Protein AF-M7X3C4-F1 (afdb_monomer)

Secondary structure (DSSP, 8-state):
-EEEEEEE-STT--EEEEEEEES---TT--TT-EEEE-TTT----S------------S--TT--EEEEEEEE-TTEEEEEE---------

Mean predicted aligned error: 6.01 Å

Radius of gyration: 14.79 Å; Cα contacts (8 Å, |Δi|>4): 169; chains: 1; bounding box: 32×30×34 Å

Sequence (91 aa):
MKGEEIKRFAPGSNVFISLRAFPVEDSNGNTAGRYITSQERIFVDSTFTWRPIELVLNKMPPEVEYLVVYLAMAPRTSGKVYFDDITLTVD

pLDDT: mean 82.57, std 8.06, range [62.75, 93.5]

Nearest PDB structures (foldseek):
  8d9y-assembly4_L  TM=3.243E-01  e=1.550E+00  Oxyuranus scut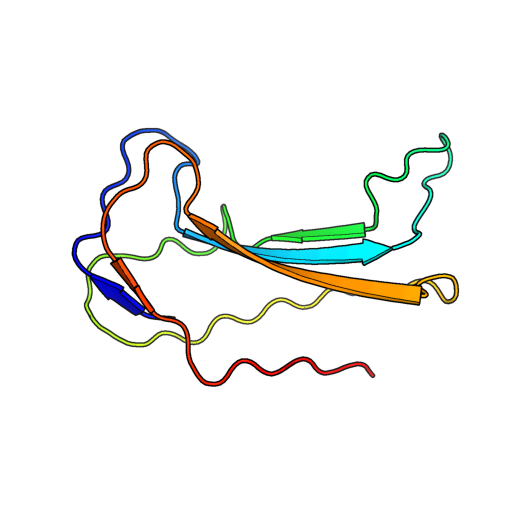ellatus scutellatus
  1ntn-assembly1_A  TM=2.690E-01  e=5.796E+00  Naja oxiana

Structure (mmCIF, N/CA/C/O backbone):
data_AF-M7X3C4-F1
#
_entry.id   AF-M7X3C4-F1
#
loop_
_atom_site.group_PDB
_atom_site.id
_atom_site.type_symbol
_atom_site.label_atom_id
_atom_site.label_alt_id
_atom_site.label_comp_id
_atom_site.label_asym_id
_atom_site.label_entity_id
_atom_site.label_seq_id
_atom_site.pdbx_PDB_ins_code
_atom_site.Cartn_x
_atom_site.Cartn_y
_atom_site.Cartn_z
_atom_site.occupancy
_atom_site.B_iso_or_equiv
_atom_site.auth_seq_id
_at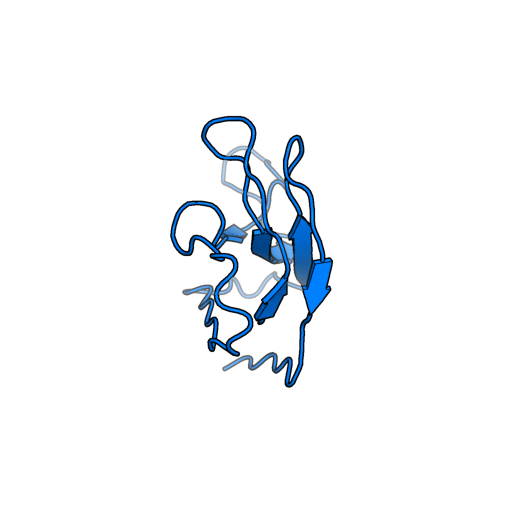om_site.auth_comp_id
_atom_site.auth_asym_id
_atom_site.auth_atom_id
_atom_site.pdbx_PDB_model_num
ATOM 1 N N . MET A 1 1 ? -6.852 -8.041 3.036 1.00 85.31 1 MET A N 1
ATOM 2 C CA . MET A 1 1 ? -6.578 -7.193 4.222 1.00 85.31 1 MET A CA 1
ATOM 3 C C . MET A 1 1 ? -7.789 -7.162 5.150 1.00 85.31 1 MET A C 1
ATOM 5 O O . MET A 1 1 ? -8.913 -7.159 4.660 1.00 85.31 1 MET A O 1
ATOM 9 N N . LYS A 1 2 ? -7.574 -7.133 6.469 1.00 87.25 2 LYS A N 1
ATOM 10 C CA . LYS A 1 2 ? -8.618 -6.998 7.498 1.00 87.25 2 LYS A CA 1
ATOM 11 C C . LYS A 1 2 ? -8.210 -5.949 8.537 1.00 87.25 2 LYS A C 1
ATOM 13 O O . LYS A 1 2 ? -7.057 -5.936 8.962 1.00 87.25 2 LYS A O 1
ATOM 18 N N . GLY A 1 3 ? -9.155 -5.107 8.957 1.00 88.56 3 GLY A N 1
ATOM 19 C CA . GLY A 1 3 ? -8.983 -4.148 10.053 1.00 88.56 3 GLY A CA 1
ATOM 20 C C . GLY A 1 3 ? -9.770 -4.542 11.306 1.00 88.56 3 GLY A C 1
ATOM 21 O O . GLY A 1 3 ? -10.893 -5.036 11.211 1.00 88.56 3 GLY A O 1
ATOM 22 N N . GLU A 1 4 ? -9.188 -4.297 12.477 1.00 90.25 4 GLU A N 1
ATOM 23 C CA . GLU A 1 4 ? -9.817 -4.444 13.793 1.00 90.25 4 GLU A CA 1
ATOM 24 C C . GLU A 1 4 ? -9.643 -3.130 14.561 1.00 90.25 4 GLU A C 1
ATOM 26 O O . GLU A 1 4 ? -8.519 -2.660 14.754 1.00 90.25 4 GLU A O 1
ATOM 31 N N . GLU A 1 5 ? -10.766 -2.524 14.959 1.00 89.50 5 GLU A N 1
ATOM 32 C CA . GLU A 1 5 ? -10.802 -1.262 15.715 1.00 89.50 5 GLU A CA 1
ATOM 33 C C . GLU A 1 5 ? -9.996 -0.117 15.072 1.00 89.50 5 GLU A C 1
ATOM 35 O O . GLU A 1 5 ? -9.351 0.681 15.758 1.00 89.50 5 GLU A O 1
ATOM 40 N N . ILE A 1 6 ? -10.048 -0.011 13.739 1.00 88.75 6 ILE A N 1
ATOM 41 C CA . ILE A 1 6 ? -9.349 1.042 13.007 1.00 88.75 6 ILE A CA 1
ATOM 42 C C . ILE A 1 6 ? -9.976 2.404 13.319 1.00 88.75 6 ILE A C 1
ATOM 44 O O . ILE A 1 6 ? -11.149 2.661 13.037 1.00 88.75 6 ILE A O 1
ATOM 48 N N . LYS A 1 7 ? -9.167 3.310 13.873 1.00 89.56 7 LYS A N 1
ATOM 49 C CA . LYS A 1 7 ? -9.532 4.711 14.128 1.00 89.56 7 LYS A CA 1
ATOM 50 C C . LYS A 1 7 ? -8.616 5.634 13.339 1.00 89.56 7 LYS A C 1
ATOM 52 O O . LYS A 1 7 ? -7.407 5.421 13.287 1.00 89.56 7 LYS A O 1
ATOM 57 N N . ARG A 1 8 ? -9.205 6.669 12.741 1.00 89.62 8 ARG A N 1
ATOM 58 C CA . ARG A 1 8 ? -8.526 7.680 11.920 1.00 89.62 8 ARG A CA 1
ATOM 59 C C . ARG A 1 8 ? -8.708 9.034 12.592 1.00 89.62 8 ARG A C 1
ATOM 61 O O . ARG A 1 8 ? -9.843 9.458 12.785 1.00 89.62 8 ARG A O 1
ATOM 68 N N . PHE A 1 9 ? -7.614 9.696 12.959 1.00 89.31 9 PHE A N 1
ATOM 69 C CA . PHE A 1 9 ? -7.665 10.948 13.728 1.00 89.31 9 PHE A CA 1
ATOM 70 C C . PHE A 1 9 ? -7.395 12.203 12.882 1.00 89.31 9 PHE A C 1
ATOM 72 O O . PHE A 1 9 ? -7.396 13.307 13.416 1.00 89.31 9 PHE A O 1
ATOM 79 N N . ALA A 1 10 ? -7.155 12.059 11.575 1.00 87.69 10 ALA A N 1
ATOM 80 C CA . ALA A 1 10 ? -7.001 13.176 10.644 1.00 87.69 10 ALA A CA 1
ATOM 81 C C . ALA A 1 10 ? -7.382 12.768 9.205 1.00 87.69 10 ALA A C 1
ATOM 83 O O . ALA A 1 10 ? -7.357 11.576 8.879 1.00 87.69 10 ALA A O 1
ATOM 84 N N . PRO A 1 11 ? -7.697 13.730 8.317 1.00 82.62 11 PRO A N 1
ATOM 85 C CA . PRO A 1 11 ? -7.792 13.469 6.882 1.00 82.62 11 PRO A CA 1
ATOM 86 C C . PRO A 1 11 ? -6.502 12.830 6.347 1.00 82.62 11 PRO A C 1
ATOM 88 O O . PRO A 1 11 ? -5.403 13.198 6.764 1.00 82.62 11 PRO A O 1
ATOM 91 N N . GLY A 1 12 ? -6.631 11.845 5.457 1.00 76.50 12 GLY A N 1
ATOM 92 C CA . GLY A 1 12 ? -5.493 11.107 4.888 1.00 76.50 12 GLY A CA 1
ATOM 93 C C . GLY A 1 12 ? -4.841 10.071 5.820 1.00 76.50 12 GLY A C 1
ATOM 94 O O . GLY A 1 12 ? -3.995 9.298 5.364 1.00 76.50 12 GLY A O 1
ATOM 95 N N . SER A 1 13 ? -5.241 9.999 7.097 1.00 86.19 13 SER A N 1
ATOM 96 C CA . SER A 1 13 ? -4.836 8.927 8.013 1.00 86.19 13 SER A CA 1
ATOM 97 C C . SER A 1 13 ? -5.602 7.649 7.686 1.00 86.19 13 SER A C 1
ATOM 99 O O . SER A 1 13 ? -6.824 7.590 7.841 1.00 86.19 13 SER A O 1
ATOM 101 N N . ASN A 1 14 ? -4.892 6.641 7.184 1.00 87.06 14 ASN A N 1
ATOM 102 C CA . ASN A 1 14 ? -5.471 5.382 6.745 1.00 87.06 14 ASN A CA 1
ATOM 103 C C . ASN A 1 14 ? -4.450 4.235 6.800 1.00 87.06 14 ASN A C 1
ATOM 105 O O . ASN A 1 14 ? -3.242 4.452 6.902 1.00 87.06 14 ASN A O 1
ATOM 109 N N . VAL A 1 15 ? -4.943 3.008 6.686 1.00 87.56 15 VAL A N 1
ATOM 110 C CA . VAL A 1 15 ? -4.139 1.826 6.370 1.00 87.56 15 VAL A CA 1
ATOM 111 C C . VAL A 1 15 ? -4.074 1.684 4.852 1.00 87.56 15 VAL A C 1
ATOM 113 O O . VAL A 1 15 ? -5.090 1.841 4.176 1.00 87.56 15 VAL A O 1
ATOM 116 N N . PHE A 1 16 ? -2.895 1.403 4.300 1.00 86.69 16 PHE A N 1
ATOM 117 C CA . PHE A 1 16 ? -2.716 1.346 2.856 1.00 86.69 16 PHE A CA 1
ATOM 118 C C . PHE A 1 16 ? -1.631 0.375 2.410 1.00 86.69 16 PHE A C 1
ATOM 120 O O . PHE A 1 16 ? -0.732 0.010 3.167 1.00 86.69 16 PHE A O 1
ATOM 127 N N . ILE A 1 17 ? -1.736 -0.020 1.146 1.00 89.50 17 ILE A N 1
ATOM 128 C CA . ILE A 1 17 ? -0.673 -0.695 0.414 1.00 89.50 17 ILE A CA 1
ATOM 129 C C . ILE A 1 17 ? -0.085 0.327 -0.559 1.00 89.50 17 ILE A C 1
ATOM 131 O O . ILE A 1 17 ? -0.816 1.143 -1.126 1.00 89.50 17 ILE A O 1
ATOM 135 N N . SER A 1 18 ? 1.231 0.314 -0.730 1.00 89.19 18 SER A N 1
ATOM 136 C CA . SER A 1 18 ? 1.921 1.103 -1.748 1.00 89.19 18 SER A CA 1
ATOM 137 C C . SER A 1 18 ? 2.950 0.238 -2.458 1.00 89.19 18 SER A C 1
ATOM 139 O O . SER A 1 18 ? 3.598 -0.593 -1.831 1.00 89.19 18 SER A O 1
ATOM 141 N N . LEU A 1 19 ? 3.100 0.434 -3.760 1.00 89.00 19 LEU A N 1
ATOM 142 C CA . LEU A 1 19 ? 4.111 -0.209 -4.587 1.00 89.00 19 LEU A CA 1
ATOM 143 C C . LEU A 1 19 ? 5.001 0.884 -5.170 1.00 89.00 19 LEU A C 1
ATOM 145 O O . LEU A 1 19 ? 4.489 1.855 -5.731 1.00 89.00 19 LEU A O 1
ATOM 149 N N . ARG A 1 20 ? 6.318 0.728 -5.040 1.00 86.94 20 ARG A N 1
ATOM 150 C CA . ARG A 1 20 ? 7.314 1.660 -5.576 1.00 86.94 20 ARG A CA 1
ATOM 151 C C . ARG A 1 20 ? 8.343 0.911 -6.409 1.00 86.94 20 ARG A C 1
ATOM 153 O O . ARG A 1 20 ? 8.895 -0.081 -5.943 1.00 86.9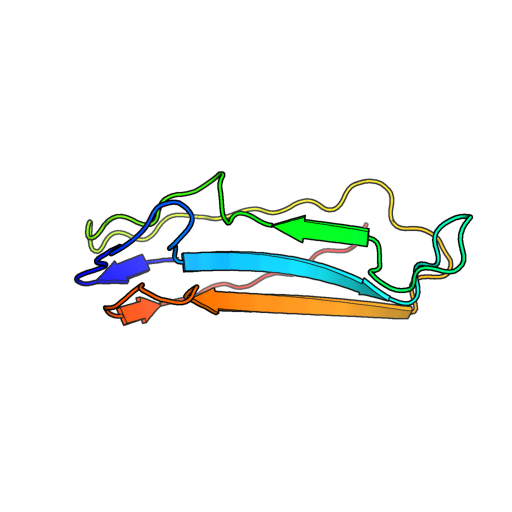4 20 ARG A O 1
ATOM 160 N N . ALA A 1 21 ? 8.589 1.398 -7.618 1.00 85.81 21 ALA A N 1
ATOM 161 C CA . ALA A 1 21 ? 9.574 0.856 -8.543 1.00 85.81 21 ALA A CA 1
ATOM 162 C C . ALA A 1 21 ? 10.856 1.689 -8.540 1.00 85.81 21 ALA A C 1
ATOM 164 O O . ALA A 1 21 ? 10.790 2.924 -8.550 1.00 85.81 21 ALA A O 1
ATOM 165 N N . PHE A 1 22 ? 11.999 1.004 -8.547 1.00 83.31 22 PHE A N 1
ATOM 166 C CA . PHE A 1 22 ? 13.319 1.618 -8.542 1.00 83.31 22 PHE A CA 1
ATOM 167 C C . PHE A 1 22 ? 14.319 0.891 -9.451 1.00 83.31 22 PHE A C 1
ATOM 169 O O . PHE A 1 22 ? 14.242 -0.331 -9.567 1.00 83.31 22 PHE A O 1
ATOM 176 N N . PRO A 1 23 ? 15.314 1.617 -9.983 1.00 82.94 23 PRO A N 1
ATOM 177 C CA . PRO A 1 23 ? 15.317 3.072 -10.116 1.00 82.94 23 PRO A CA 1
ATOM 178 C C . PRO A 1 23 ? 14.259 3.506 -11.144 1.00 82.94 23 PRO A C 1
ATOM 180 O O . PRO A 1 23 ? 14.037 2.840 -12.147 1.00 82.94 23 PRO A O 1
ATOM 183 N N . VAL A 1 24 ? 13.574 4.620 -10.888 1.00 72.12 24 VAL A N 1
ATOM 184 C CA . VAL A 1 24 ? 12.859 5.348 -11.944 1.00 72.12 24 VAL A CA 1
ATOM 185 C C . VAL A 1 24 ? 13.149 6.817 -11.715 1.00 72.12 24 VAL A C 1
ATOM 187 O O . VAL A 1 24 ? 12.685 7.403 -10.735 1.00 72.12 24 VAL A O 1
ATOM 190 N N . GLU A 1 25 ? 13.980 7.366 -12.585 1.00 71.88 25 GLU A N 1
ATOM 191 C CA . GLU A 1 25 ? 14.344 8.773 -12.588 1.00 71.88 25 GLU A CA 1
ATOM 192 C C . GLU A 1 25 ? 13.372 9.507 -13.514 1.00 71.88 25 GLU A C 1
ATOM 194 O O . GLU A 1 25 ? 13.142 9.086 -14.650 1.00 71.88 25 GLU A O 1
ATOM 199 N N . ASP A 1 26 ? 12.723 10.561 -13.020 1.00 70.81 26 ASP A N 1
ATOM 200 C CA . ASP A 1 26 ? 11.954 11.435 -13.906 1.00 70.81 26 ASP A CA 1
ATOM 201 C C . ASP A 1 26 ? 12.884 12.356 -14.716 1.00 70.81 26 ASP A C 1
ATOM 203 O O . ASP A 1 26 ? 14.095 12.412 -14.505 1.00 70.81 26 ASP A O 1
ATOM 207 N N . SER A 1 27 ? 12.322 13.124 -15.652 1.00 70.44 27 SER A N 1
ATOM 208 C CA . SER A 1 27 ? 13.094 14.046 -16.498 1.00 70.44 27 SER A CA 1
ATOM 209 C C . SER A 1 27 ? 13.850 15.141 -15.730 1.00 70.44 27 SER A C 1
ATOM 211 O O . SER A 1 27 ? 14.652 15.848 -16.332 1.00 70.44 27 SER A O 1
ATOM 213 N N . ASN A 1 28 ? 13.574 15.318 -14.434 1.00 76.50 28 ASN A N 1
ATOM 214 C CA . ASN A 1 28 ? 14.205 16.306 -13.562 1.00 76.50 28 ASN A CA 1
ATOM 215 C C . ASN A 1 28 ? 15.240 15.678 -12.614 1.00 76.50 28 ASN A C 1
ATOM 217 O O . ASN A 1 28 ? 15.722 16.359 -11.708 1.00 76.50 28 ASN A O 1
ATOM 221 N N . GLY A 1 29 ? 15.562 14.395 -12.782 1.00 71.81 29 GLY A N 1
ATO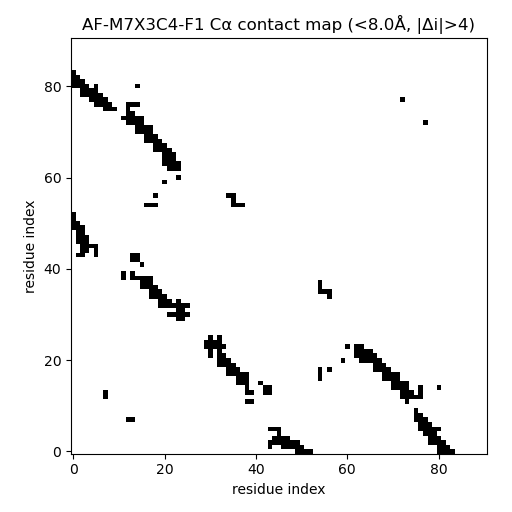M 222 C CA . GLY A 1 29 ? 16.509 13.690 -11.926 1.00 71.81 29 GLY A CA 1
ATOM 223 C C . GLY A 1 29 ? 15.915 13.169 -10.616 1.00 71.81 29 GLY A C 1
ATOM 224 O O . GLY A 1 29 ? 16.642 12.792 -9.695 1.00 71.81 29 GLY A O 1
ATOM 225 N N . ASN A 1 30 ? 14.586 13.183 -10.473 1.00 73.31 30 ASN A N 1
ATOM 226 C CA . ASN A 1 30 ? 13.943 12.760 -9.239 1.00 73.31 30 ASN A CA 1
ATOM 227 C C . ASN A 1 30 ? 13.842 11.233 -9.170 1.00 73.31 30 ASN A C 1
ATOM 229 O O . ASN A 1 30 ? 13.164 10.604 -9.979 1.00 73.31 30 ASN A O 1
ATOM 233 N N . THR A 1 31 ? 14.434 10.650 -8.130 1.00 66.00 31 THR A N 1
ATOM 234 C CA . THR A 1 31 ? 14.389 9.211 -7.825 1.00 66.00 31 THR A CA 1
ATOM 235 C C . THR A 1 31 ? 13.231 8.835 -6.895 1.00 66.00 31 THR A C 1
ATOM 237 O O . THR A 1 31 ? 13.175 7.727 -6.344 1.00 66.00 31 THR A O 1
ATOM 240 N N . ALA A 1 32 ? 12.247 9.732 -6.723 1.00 62.75 32 ALA A N 1
ATOM 241 C CA . ALA A 1 32 ? 10.957 9.422 -6.106 1.00 62.75 32 ALA A CA 1
ATOM 242 C C . ALA A 1 32 ? 10.315 8.157 -6.710 1.00 62.75 32 ALA A C 1
ATOM 244 O O . ALA A 1 32 ? 9.511 7.506 -6.045 1.00 62.75 32 ALA A O 1
ATOM 245 N N . GLY A 1 33 ? 10.750 7.735 -7.899 1.00 64.56 33 GLY A N 1
ATOM 246 C CA . GLY A 1 33 ? 10.342 6.486 -8.508 1.00 64.56 33 GLY A CA 1
ATOM 247 C C . GLY A 1 33 ? 8.938 6.599 -9.089 1.00 64.56 33 GLY A C 1
ATOM 248 O O . GLY A 1 33 ? 8.204 7.560 -8.845 1.00 64.56 33 GLY A O 1
ATOM 249 N N . ARG A 1 34 ? 8.510 5.573 -9.822 1.00 72.12 34 ARG A N 1
ATOM 250 C CA . ARG A 1 34 ? 7.081 5.376 -10.072 1.00 72.12 34 ARG A CA 1
ATOM 251 C C . ARG A 1 34 ? 6.474 4.687 -8.864 1.00 72.12 34 ARG A C 1
ATOM 253 O O . ARG A 1 34 ? 6.974 3.652 -8.428 1.00 72.12 34 ARG A O 1
ATOM 260 N N . TYR A 1 35 ? 5.395 5.254 -8.335 1.00 80.88 35 TYR A N 1
ATOM 261 C CA . TYR A 1 35 ? 4.670 4.666 -7.218 1.00 80.88 35 TYR A CA 1
ATOM 262 C C . TYR A 1 35 ? 3.161 4.672 -7.453 1.00 80.88 35 TYR A C 1
ATOM 264 O O . TYR A 1 35 ? 2.619 5.529 -8.153 1.00 80.88 35 TYR A O 1
ATOM 272 N N . ILE A 1 36 ? 2.479 3.711 -6.840 1.00 81.75 36 ILE A N 1
ATOM 273 C CA . ILE A 1 36 ? 1.021 3.650 -6.751 1.00 81.75 36 ILE A CA 1
ATOM 274 C C . ILE A 1 36 ? 0.630 3.276 -5.324 1.00 81.75 36 ILE A C 1
ATOM 276 O O . ILE A 1 36 ? 1.281 2.447 -4.697 1.00 81.75 36 ILE A O 1
ATOM 280 N N . THR A 1 37 ? -0.429 3.889 -4.794 1.00 81.19 37 THR A N 1
ATOM 281 C CA . THR A 1 37 ? -0.878 3.674 -3.412 1.00 81.19 37 THR A CA 1
ATOM 282 C C . THR A 1 37 ? -2.396 3.565 -3.314 1.00 81.19 37 THR A C 1
ATOM 284 O O . THR A 1 37 ? -3.131 4.204 -4.073 1.00 81.19 37 THR A O 1
ATOM 287 N N . SER A 1 38 ? -2.878 2.771 -2.353 1.00 80.19 38 SER A N 1
ATOM 288 C CA . SER A 1 38 ? -4.299 2.670 -2.004 1.00 80.19 38 SER A CA 1
ATOM 289 C C . SER A 1 38 ? -4.754 3.720 -0.981 1.00 80.19 38 SER A C 1
ATOM 291 O O . SER A 1 38 ? -5.931 3.722 -0.618 1.00 80.19 38 SER A O 1
ATOM 293 N N . GLN A 1 39 ? -3.854 4.586 -0.494 1.00 77.44 39 GLN A N 1
ATOM 294 C CA . GLN A 1 39 ? -4.059 5.413 0.707 1.00 77.44 39 GLN A CA 1
ATOM 295 C C . GLN A 1 39 ? -5.339 6.251 0.710 1.00 77.44 39 GLN A C 1
ATOM 297 O O . GLN A 1 39 ? -6.017 6.315 1.734 1.00 77.44 39 GLN A O 1
ATOM 302 N N . GLU A 1 40 ? -5.704 6.835 -0.426 1.00 75.19 40 GLU A N 1
ATOM 303 C CA . GLU A 1 40 ? -6.921 7.648 -0.566 1.00 75.19 40 GLU A CA 1
ATOM 304 C C . GLU A 1 40 ? -8.055 6.912 -1.293 1.00 75.19 40 GLU A C 1
ATOM 306 O O . GLU A 1 40 ? -9.124 7.471 -1.514 1.00 75.19 40 GLU A O 1
ATOM 311 N N . ARG A 1 41 ? -7.826 5.653 -1.681 1.00 70.19 41 ARG A N 1
ATOM 312 C CA . ARG A 1 41 ? -8.749 4.864 -2.510 1.00 70.19 41 ARG A CA 1
ATOM 313 C C . ARG A 1 41 ? -9.534 3.841 -1.706 1.00 70.19 41 ARG A C 1
ATOM 315 O O . ARG A 1 41 ? -10.678 3.552 -2.037 1.00 70.19 41 ARG A O 1
ATOM 322 N N . ILE A 1 42 ? -8.921 3.273 -0.669 1.00 71.50 42 ILE A N 1
ATOM 323 C CA . ILE A 1 42 ? -9.511 2.182 0.108 1.00 71.50 42 ILE A CA 1
ATOM 324 C C . ILE A 1 42 ? -9.438 2.545 1.577 1.00 71.50 42 ILE A C 1
ATOM 326 O O . ILE A 1 42 ? -8.371 2.483 2.177 1.00 71.50 42 ILE A O 1
ATOM 330 N N . PHE A 1 43 ? -10.575 2.893 2.169 1.00 71.12 43 PHE A N 1
ATOM 331 C CA . PHE A 1 43 ? -10.668 3.085 3.609 1.00 71.12 43 PHE A CA 1
ATOM 332 C C . PHE A 1 43 ? -10.950 1.749 4.278 1.00 71.12 43 PHE A C 1
ATOM 334 O O . PHE A 1 43 ? -12.007 1.150 4.078 1.00 71.12 43 PHE A O 1
ATOM 341 N N . VAL A 1 44 ? -9.985 1.283 5.064 1.00 69.12 44 VAL A N 1
ATOM 342 C CA . VAL A 1 44 ? -10.147 0.073 5.866 1.00 69.12 44 VAL A CA 1
ATOM 343 C C . VAL A 1 44 ? -11.017 0.440 7.055 1.00 69.12 44 VAL A C 1
ATOM 345 O O . VAL A 1 44 ? -10.610 1.197 7.937 1.00 69.12 44 VAL A O 1
ATOM 348 N N . ASP A 1 45 ? -12.250 -0.044 7.036 1.00 66.00 45 ASP A N 1
ATOM 349 C CA . ASP A 1 45 ? -13.182 0.096 8.142 1.00 66.00 45 ASP A CA 1
ATOM 350 C C . ASP A 1 45 ? -12.973 -1.028 9.172 1.00 66.00 45 ASP A C 1
ATOM 352 O O . ASP A 1 45 ? -12.315 -2.040 8.924 1.00 66.00 45 ASP A O 1
ATOM 356 N N . SER A 1 46 ? -13.531 -0.848 10.368 1.00 63.50 46 SER A N 1
ATOM 357 C CA . SER A 1 46 ? -13.439 -1.806 11.479 1.00 63.50 46 SER A CA 1
ATOM 358 C C . SER A 1 46 ? -14.325 -3.043 11.290 1.00 63.50 46 SER A C 1
ATOM 360 O O . SER A 1 46 ? -14.754 -3.637 12.275 1.00 63.50 46 SER A O 1
ATOM 362 N N . THR A 1 47 ? -14.656 -3.430 10.054 1.00 63.16 47 THR A N 1
ATOM 363 C CA . THR A 1 47 ? -15.675 -4.462 9.791 1.00 63.16 47 THR A CA 1
ATOM 364 C C . THR A 1 47 ? -15.220 -5.886 10.112 1.00 63.16 47 THR A C 1
ATOM 366 O O . THR A 1 47 ? -15.980 -6.821 9.874 1.00 63.16 47 THR A O 1
ATOM 369 N N . PHE A 1 48 ? -14.001 -6.078 10.636 1.00 74.06 48 PHE A N 1
ATOM 370 C CA . PHE A 1 48 ? -13.394 -7.383 10.943 1.00 74.06 48 PHE A CA 1
ATOM 371 C C . PHE A 1 48 ? -13.571 -8.422 9.817 1.00 74.06 48 PHE A C 1
ATOM 373 O O . PHE A 1 48 ? -13.546 -9.629 10.040 1.00 74.06 48 PHE A O 1
ATOM 380 N N . THR A 1 49 ? -13.732 -7.945 8.582 1.00 82.25 49 THR A N 1
ATOM 381 C CA . THR A 1 49 ? -14.021 -8.743 7.394 1.00 82.25 49 THR A CA 1
ATOM 382 C C . THR A 1 49 ? -12.845 -8.619 6.440 1.00 82.25 49 THR A C 1
ATOM 384 O O . THR A 1 49 ? -12.321 -7.524 6.224 1.00 82.25 49 THR A O 1
ATOM 387 N N . TRP A 1 50 ? -12.410 -9.744 5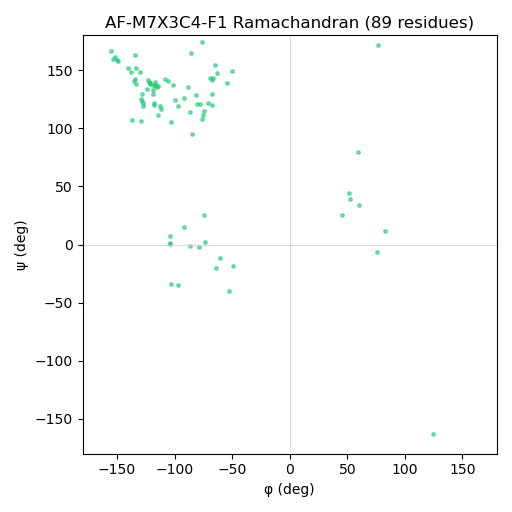.874 1.00 86.00 50 TRP A N 1
ATOM 388 C CA . TRP A 1 50 ? -11.359 -9.750 4.864 1.00 86.00 50 TRP A CA 1
ATOM 389 C C . TRP A 1 50 ? -11.851 -9.092 3.577 1.00 86.00 50 TRP A C 1
ATOM 391 O O . TRP A 1 50 ? -12.903 -9.445 3.050 1.00 86.00 50 TRP A O 1
ATOM 401 N N . ARG A 1 51 ? -11.071 -8.142 3.061 1.00 84.38 51 ARG A N 1
ATOM 402 C CA . ARG A 1 51 ? -11.301 -7.520 1.756 1.00 84.38 51 ARG A CA 1
ATOM 403 C C . ARG A 1 51 ? -10.071 -7.674 0.867 1.00 84.38 51 ARG A C 1
ATOM 405 O O . ARG A 1 51 ? -8.959 -7.421 1.354 1.00 84.38 51 ARG A O 1
ATOM 412 N N . PRO A 1 52 ? -10.236 -8.075 -0.403 1.00 86.75 52 PRO A N 1
ATOM 413 C CA . PRO A 1 52 ? -9.136 -8.062 -1.352 1.00 86.75 52 PRO A CA 1
ATOM 414 C C . PRO A 1 52 ? -8.727 -6.614 -1.635 1.00 86.75 52 PRO A C 1
ATOM 416 O O . PRO A 1 52 ? -9.565 -5.711 -1.667 1.00 86.75 52 PRO A O 1
ATOM 419 N N . ILE A 1 53 ? -7.426 -6.395 -1.801 1.00 85.31 53 ILE A N 1
ATOM 420 C CA . ILE A 1 53 ? -6.876 -5.120 -2.257 1.00 85.31 53 ILE A CA 1
ATOM 421 C C . ILE A 1 53 ? -5.938 -5.433 -3.403 1.00 85.31 53 ILE A C 1
ATOM 423 O O . ILE A 1 53 ? -5.004 -6.213 -3.240 1.00 85.31 53 ILE A O 1
ATOM 427 N N . GLU A 1 54 ? -6.188 -4.787 -4.531 1.00 87.00 54 GLU A N 1
ATOM 428 C CA . GLU A 1 54 ? -5.395 -4.926 -5.739 1.00 87.00 54 GLU A CA 1
ATOM 429 C C . GLU A 1 54 ? -4.795 -3.567 -6.100 1.00 87.00 54 GLU A C 1
ATOM 431 O O . GLU A 1 54 ? -5.477 -2.536 -6.081 1.00 87.00 54 GLU A O 1
ATOM 436 N N . LEU A 1 55 ? -3.498 -3.561 -6.397 1.00 87.12 55 LEU A N 1
ATOM 437 C CA . LEU A 1 55 ? -2.784 -2.400 -6.907 1.00 87.12 55 LEU A CA 1
ATOM 438 C C . LEU A 1 55 ? -2.025 -2.804 -8.158 1.00 87.12 55 LEU A C 1
ATOM 440 O O . LEU A 1 55 ? -1.180 -3.691 -8.113 1.00 87.12 55 LEU A O 1
ATOM 444 N N . VAL A 1 56 ? -2.300 -2.098 -9.250 1.00 87.50 56 VAL A N 1
ATOM 445 C CA . VAL A 1 56 ? -1.666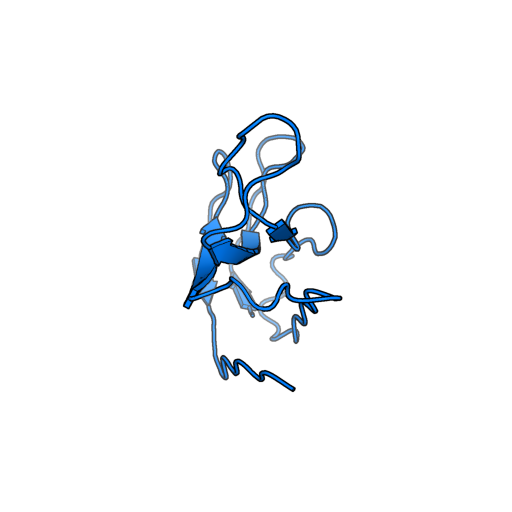 -2.340 -10.545 1.00 87.50 56 VAL A CA 1
ATOM 446 C C . VAL A 1 56 ? -0.822 -1.129 -10.915 1.00 87.50 56 VAL A C 1
ATOM 448 O O . VAL A 1 56 ? -1.351 -0.047 -11.186 1.00 87.50 56 VAL A O 1
ATOM 451 N N . LEU A 1 57 ? 0.501 -1.298 -10.928 1.00 83.62 57 LEU A N 1
ATOM 452 C CA . LEU A 1 57 ? 1.413 -0.289 -11.457 1.00 83.62 57 LEU A CA 1
ATOM 453 C C . LEU A 1 57 ? 1.542 -0.470 -12.971 1.00 83.62 57 LEU A C 1
ATOM 455 O O . LEU A 1 57 ? 2.339 -1.264 -13.457 1.00 83.62 57 LEU A O 1
ATOM 459 N N . ASN A 1 58 ? 0.745 0.284 -13.723 1.00 80.88 58 ASN A N 1
ATOM 460 C CA . ASN A 1 58 ? 0.774 0.231 -15.182 1.00 80.88 58 ASN A CA 1
ATOM 461 C C . ASN A 1 58 ? 2.070 0.830 -15.749 1.00 80.88 58 ASN A C 1
ATOM 463 O O . ASN A 1 58 ? 2.521 1.884 -15.295 1.00 80.88 58 ASN A O 1
ATOM 467 N N . LYS A 1 59 ? 2.582 0.220 -16.829 1.00 75.62 59 LYS A N 1
ATOM 468 C CA . LYS A 1 59 ? 3.774 0.656 -17.580 1.00 75.62 59 LYS A CA 1
ATOM 469 C C . LYS A 1 59 ? 5.025 0.695 -16.693 1.00 75.62 59 LYS A C 1
ATOM 471 O O . LYS A 1 59 ? 5.441 1.771 -16.255 1.00 75.62 59 LYS A O 1
ATOM 476 N N . MET A 1 60 ? 5.624 -0.468 -16.450 1.00 77.25 60 MET A N 1
ATOM 477 C CA . MET A 1 60 ? 6.923 -0.570 -15.785 1.00 77.25 60 MET A CA 1
ATOM 478 C C . MET A 1 60 ? 8.042 -0.238 -16.788 1.00 77.25 60 MET A C 1
ATOM 480 O O . MET A 1 60 ? 8.104 -0.879 -17.838 1.00 77.25 60 MET A O 1
ATOM 484 N N . PRO A 1 61 ? 8.880 0.782 -16.532 1.00 76.00 61 PRO A N 1
ATOM 485 C CA . PRO A 1 61 ? 10.038 1.054 -17.376 1.00 76.00 61 PRO A CA 1
ATOM 486 C C . PRO A 1 61 ? 11.047 -0.111 -17.349 1.00 76.00 61 PRO A C 1
ATOM 488 O O . PRO A 1 61 ? 11.164 -0.768 -16.312 1.00 76.00 61 PRO A O 1
ATOM 491 N N . PRO A 1 62 ? 11.769 -0.384 -18.451 1.00 81.25 62 PRO A N 1
ATOM 492 C CA . PRO A 1 62 ? 12.735 -1.485 -18.521 1.00 81.25 62 PRO A CA 1
ATOM 493 C C . PRO A 1 62 ? 13.925 -1.331 -17.561 1.00 81.25 62 PRO A C 1
ATOM 495 O O . PRO A 1 62 ? 14.578 -2.318 -17.246 1.00 81.25 62 PRO A O 1
ATOM 498 N N . GLU A 1 63 ? 14.209 -0.116 -17.097 1.00 82.56 63 GLU A N 1
ATOM 499 C CA . GLU A 1 63 ? 15.280 0.199 -16.148 1.00 82.56 63 GLU A CA 1
ATOM 500 C C . GLU A 1 63 ? 14.943 -0.119 -14.681 1.00 82.56 63 GLU A C 1
ATOM 502 O O . GLU A 1 63 ? 15.784 0.078 -13.808 1.00 82.56 63 GLU A O 1
ATOM 507 N N . VAL A 1 64 ? 13.730 -0.600 -14.387 1.00 85.00 64 VAL A N 1
ATOM 508 C CA . VAL A 1 64 ? 13.351 -1.006 -13.028 1.00 85.00 64 VAL A CA 1
ATOM 509 C C . VAL A 1 64 ? 14.082 -2.289 -12.643 1.00 85.00 64 VAL A C 1
ATOM 511 O O . VAL A 1 64 ? 13.907 -3.334 -13.262 1.00 85.00 64 VAL A O 1
ATOM 514 N N . GLU A 1 65 ? 14.847 -2.221 -11.561 1.00 86.06 65 GLU A N 1
ATOM 515 C CA . GLU A 1 65 ? 15.616 -3.340 -11.021 1.00 86.06 65 GLU A CA 1
ATOM 516 C C . GLU A 1 65 ? 14.880 -4.051 -9.882 1.00 86.06 65 GLU A C 1
ATOM 518 O O . GLU A 1 65 ? 14.983 -5.268 -9.733 1.00 86.06 65 GLU A O 1
ATOM 523 N N . TYR A 1 66 ? 14.135 -3.308 -9.058 1.00 86.00 66 TYR A N 1
ATOM 524 C CA . TYR A 1 66 ? 13.387 -3.882 -7.945 1.00 86.00 66 TYR A CA 1
ATOM 525 C C . TYR A 1 66 ? 12.109 -3.109 -7.615 1.00 86.00 66 TYR A C 1
ATOM 527 O O . TYR A 1 66 ? 11.942 -1.917 -7.896 1.00 86.00 66 TYR A O 1
ATOM 535 N N . LEU A 1 67 ? 11.197 -3.826 -6.962 1.00 86.69 67 LEU A N 1
ATOM 536 C CA . LEU A 1 67 ? 9.930 -3.320 -6.462 1.00 86.69 67 LEU A CA 1
ATOM 537 C C . LEU A 1 67 ? 9.928 -3.382 -4.935 1.00 86.69 67 LEU A C 1
ATOM 539 O O . LEU A 1 67 ? 10.311 -4.389 -4.343 1.00 86.69 67 LEU A O 1
ATOM 543 N N . VAL A 1 68 ? 9.448 -2.320 -4.293 1.00 88.56 68 VAL A N 1
ATOM 544 C CA . VAL A 1 68 ? 9.200 -2.294 -2.850 1.00 88.56 68 VAL A CA 1
ATOM 545 C C . VAL A 1 68 ? 7.701 -2.198 -2.611 1.00 88.56 68 VAL A C 1
ATOM 547 O O . VAL A 1 68 ? 7.056 -1.232 -3.024 1.00 88.56 68 VAL A O 1
ATOM 550 N N . VAL A 1 69 ? 7.156 -3.203 -1.927 1.00 88.69 69 VAL A N 1
ATOM 551 C CA . VAL A 1 69 ? 5.766 -3.222 -1.464 1.00 88.69 69 VAL A CA 1
ATOM 552 C C . VAL A 1 69 ? 5.737 -2.774 -0.008 1.00 88.69 69 VAL A C 1
ATOM 554 O O . VAL A 1 69 ? 6.316 -3.414 0.866 1.00 88.69 69 VAL A O 1
ATOM 557 N N . TYR A 1 70 ? 5.041 -1.677 0.262 1.00 89.19 70 TYR A N 1
ATOM 558 C CA . TYR A 1 70 ? 4.796 -1.177 1.605 1.00 89.19 70 TYR A CA 1
ATOM 559 C C . TYR A 1 70 ? 3.399 -1.576 2.055 1.00 89.19 70 TYR A C 1
ATOM 561 O O . TYR A 1 70 ? 2.407 -1.220 1.422 1.00 89.19 70 TYR A O 1
ATOM 569 N N . LEU A 1 71 ? 3.331 -2.257 3.193 1.00 90.19 71 LEU A N 1
ATOM 570 C CA . LEU A 1 71 ? 2.109 -2.475 3.956 1.00 90.19 71 LEU A CA 1
ATOM 571 C C . LEU A 1 71 ? 2.165 -1.516 5.141 1.00 90.19 71 LEU A C 1
ATOM 573 O O . LEU A 1 71 ? 2.978 -1.697 6.046 1.00 90.19 71 LEU A O 1
ATOM 577 N N . ALA A 1 72 ? 1.376 -0.447 5.103 1.00 87.94 72 ALA A N 1
ATOM 578 C CA . ALA A 1 72 ? 1.595 0.696 5.976 1.00 87.94 72 ALA A CA 1
ATOM 579 C C . ALA A 1 72 ? 0.331 1.131 6.716 1.00 87.94 72 ALA A C 1
ATOM 581 O O . ALA A 1 72 ? -0.791 1.063 6.214 1.00 87.94 72 ALA A O 1
ATOM 582 N N . MET A 1 73 ? 0.549 1.647 7.922 1.00 88.25 73 MET A N 1
ATOM 583 C CA . MET A 1 73 ? -0.434 2.397 8.689 1.00 88.25 73 MET A CA 1
ATOM 584 C C . MET A 1 73 ? 0.049 3.845 8.762 1.00 88.25 73 MET A C 1
ATOM 586 O O . MET A 1 73 ? 1.121 4.118 9.300 1.00 88.25 73 MET A O 1
ATOM 590 N N . ALA A 1 74 ? -0.710 4.772 8.178 1.00 88.00 74 ALA A N 1
ATOM 591 C CA . ALA A 1 74 ? -0.342 6.182 8.166 1.00 88.00 74 ALA A CA 1
ATOM 592 C C . ALA A 1 74 ? -0.345 6.763 9.591 1.00 88.00 74 ALA A C 1
ATOM 594 O O . ALA A 1 74 ? -1.124 6.305 10.439 1.00 88.00 74 ALA A O 1
ATOM 595 N N . PRO A 1 75 ? 0.434 7.831 9.852 1.00 89.69 75 PRO A N 1
ATOM 596 C CA . PRO A 1 75 ? 0.381 8.549 11.119 1.00 89.69 75 PRO A CA 1
ATOM 597 C C . PRO 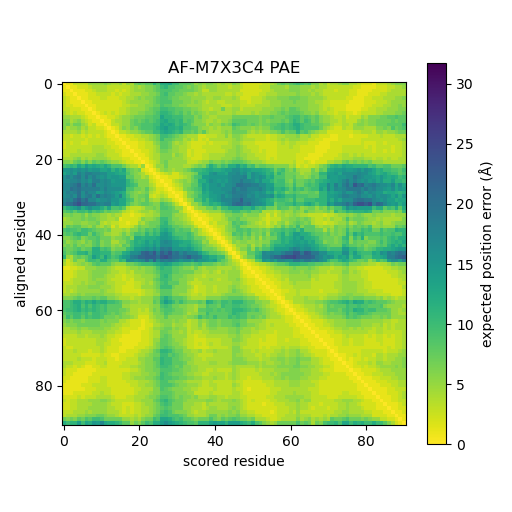A 1 75 ? -1.052 8.922 11.503 1.00 89.69 75 PRO A C 1
ATOM 599 O O . PRO A 1 75 ? -1.885 9.202 10.634 1.00 89.69 75 PRO A O 1
ATOM 602 N N . ARG A 1 76 ? -1.330 8.976 12.811 1.00 91.88 76 ARG A N 1
ATOM 603 C CA . ARG A 1 76 ? -2.670 9.283 13.346 1.00 91.88 76 ARG A CA 1
ATOM 604 C C . ARG A 1 76 ? -3.743 8.275 12.889 1.00 91.88 76 ARG A C 1
ATOM 606 O O . ARG A 1 76 ? -4.909 8.630 12.717 1.00 91.88 76 ARG A O 1
ATOM 613 N N . THR A 1 77 ? -3.339 7.015 12.744 1.00 91.31 77 THR A N 1
ATOM 614 C CA . THR A 1 77 ? -4.213 5.842 12.607 1.00 91.31 77 THR A CA 1
ATOM 615 C C . THR A 1 77 ? -3.879 4.868 13.737 1.00 91.31 77 THR A C 1
ATOM 617 O O . THR A 1 77 ? -2.707 4.717 14.073 1.00 91.31 77 THR A O 1
ATOM 620 N N . SER A 1 78 ? -4.878 4.230 14.346 1.00 92.06 78 SER A N 1
ATOM 621 C CA . SER A 1 78 ? -4.675 3.202 15.380 1.00 92.06 78 SER A CA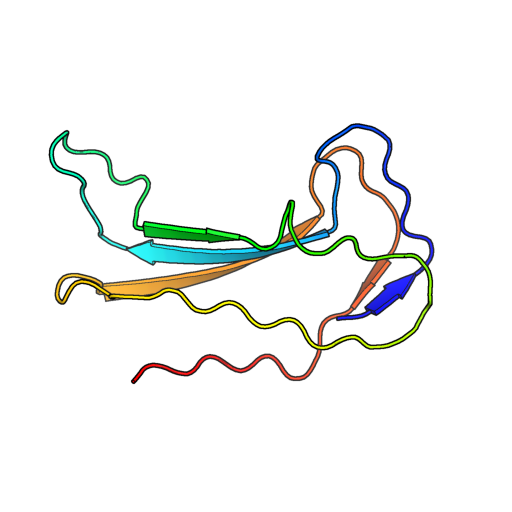 1
ATOM 622 C C . SER A 1 78 ? -5.563 1.990 15.143 1.00 92.06 78 SER A C 1
ATOM 624 O O . SER A 1 78 ? -6.573 2.106 14.455 1.00 92.06 78 SER A O 1
ATOM 626 N N . GLY A 1 79 ? -5.232 0.875 15.788 1.00 91.06 79 GLY A N 1
ATOM 627 C CA . GLY A 1 79 ? -5.959 -0.391 15.707 1.00 91.06 79 GLY A CA 1
ATOM 628 C C . GLY A 1 79 ? -5.020 -1.511 15.274 1.00 91.06 79 GLY A C 1
ATOM 629 O O . GLY A 1 79 ? -3.798 -1.358 15.339 1.00 91.06 79 GLY A O 1
ATOM 630 N N . LYS A 1 80 ? -5.580 -2.630 14.815 1.00 91.19 80 LYS A N 1
ATOM 631 C CA . LYS A 1 80 ? -4.801 -3.740 14.255 1.00 91.19 80 LYS A CA 1
ATOM 632 C C . LYS A 1 80 ? -5.160 -3.943 12.794 1.00 91.19 80 LYS A C 1
ATOM 634 O O . LYS A 1 80 ? -6.326 -3.871 12.407 1.00 91.19 80 LYS A O 1
ATOM 639 N N . VAL A 1 81 ? -4.144 -4.225 11.992 1.00 89.38 81 VAL A N 1
ATOM 640 C CA . VAL A 1 81 ? -4.297 -4.595 10.589 1.00 89.38 81 VAL A CA 1
ATOM 641 C C . VAL A 1 81 ? -3.691 -5.971 10.370 1.00 89.38 81 VAL A C 1
ATOM 643 O O . VAL A 1 81 ? -2.622 -6.283 10.890 1.00 89.38 81 VAL A O 1
ATOM 646 N N . TYR A 1 82 ? -4.387 -6.777 9.582 1.00 89.69 82 TYR A N 1
ATOM 647 C CA . TYR A 1 82 ? -3.957 -8.101 9.178 1.00 89.69 82 TYR A CA 1
ATOM 648 C C . TYR A 1 82 ? -3.882 -8.170 7.654 1.00 89.69 82 TYR A C 1
ATOM 650 O O . TYR A 1 82 ? -4.766 -7.678 6.937 1.00 89.69 82 TYR A O 1
ATOM 658 N N . PHE A 1 83 ? -2.824 -8.806 7.170 1.00 89.62 83 PHE A N 1
ATOM 659 C CA . PHE A 1 83 ? -2.569 -9.065 5.761 1.00 89.62 83 PHE A CA 1
ATOM 660 C C . PHE A 1 83 ? -2.394 -10.565 5.579 1.00 89.62 83 PHE A C 1
ATOM 662 O O . PHE A 1 83 ? -1.810 -11.211 6.445 1.00 89.62 83 PHE A O 1
ATOM 669 N N . ASP A 1 84 ? -2.922 -11.086 4.481 1.00 92.25 84 ASP A N 1
ATOM 670 C CA . ASP A 1 84 ? -2.811 -12.492 4.110 1.00 92.25 84 ASP A CA 1
ATOM 671 C C . ASP A 1 84 ? -2.881 -12.613 2.582 1.00 92.25 84 ASP A C 1
ATOM 673 O O . ASP A 1 84 ? -3.329 -11.660 1.929 1.00 92.25 84 ASP A O 1
ATOM 677 N N . ASP A 1 85 ? -2.414 -13.742 2.047 1.00 93.50 85 ASP A N 1
ATOM 678 C CA . ASP A 1 85 ? -2.407 -14.087 0.615 1.00 93.50 85 ASP A CA 1
ATOM 679 C C . ASP A 1 85 ? -1.781 -13.012 -0.295 1.00 93.50 85 ASP A C 1
ATOM 681 O O . ASP A 1 85 ? -2.303 -12.647 -1.353 1.00 93.50 85 ASP A O 1
ATOM 685 N N . ILE A 1 86 ? -0.634 -12.464 0.119 1.00 90.25 86 ILE A N 1
ATOM 686 C CA . ILE A 1 86 ? 0.056 -11.421 -0.647 1.00 90.25 86 ILE A CA 1
ATOM 687 C C . ILE A 1 86 ? 0.736 -12.044 -1.864 1.00 90.25 86 ILE A C 1
ATOM 689 O O . ILE A 1 86 ? 1.704 -12.791 -1.735 1.00 90.25 86 ILE A O 1
ATOM 693 N N . THR A 1 87 ? 0.261 -11.664 -3.047 1.00 91.38 87 THR A N 1
ATOM 694 C CA . THR A 1 87 ? 0.829 -12.078 -4.333 1.00 91.38 87 THR A CA 1
ATOM 695 C C . THR A 1 87 ? 1.356 -10.858 -5.081 1.00 91.38 87 THR A C 1
ATOM 697 O O . THR A 1 87 ? 0.698 -9.818 -5.120 1.00 91.38 87 THR A O 1
ATOM 700 N N . LEU A 1 88 ? 2.543 -10.988 -5.674 1.00 87.62 88 LEU A N 1
ATOM 701 C CA . LEU A 1 88 ? 3.099 -10.026 -6.621 1.00 87.62 88 LEU A CA 1
ATOM 702 C C . LEU A 1 88 ? 3.274 -10.729 -7.965 1.00 87.62 88 LEU A C 1
ATOM 704 O O . LEU A 1 88 ? 4.003 -11.715 -8.052 1.00 87.62 88 LEU A O 1
ATOM 708 N N . THR A 1 89 ? 2.626 -10.194 -8.994 1.00 87.12 89 THR A N 1
ATOM 709 C CA . THR A 1 89 ? 2.723 -10.684 -10.371 1.00 87.12 89 THR A CA 1
ATOM 710 C C . THR A 1 89 ? 3.348 -9.601 -11.239 1.00 87.12 89 THR A C 1
ATOM 712 O O . THR A 1 89 ? 3.035 -8.419 -11.079 1.00 87.12 89 THR A O 1
ATOM 715 N N . VAL A 1 90 ? 4.257 -10.008 -12.121 1.00 77.50 90 VAL A N 1
ATOM 716 C CA . VAL A 1 90 ? 4.929 -9.145 -13.094 1.00 77.50 90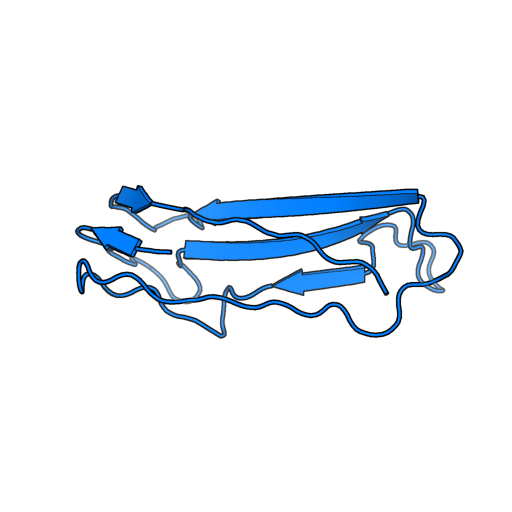 VAL A CA 1
ATOM 717 C C . VAL A 1 90 ? 4.737 -9.799 -14.457 1.00 77.50 90 VAL A C 1
ATOM 719 O O . VAL A 1 90 ? 5.165 -10.940 -14.631 1.00 77.50 90 VAL A O 1
ATOM 722 N N . ASP A 1 91 ? 4.084 -9.081 -15.369 1.00 73.44 91 ASP A N 1
ATOM 723 C CA . ASP A 1 91 ? 3.812 -9.498 -16.751 1.00 73.44 91 ASP A CA 1
ATOM 724 C C . ASP A 1 91 ? 4.647 -8.681 -17.748 1.00 73.44 91 ASP A C 1
ATOM 726 O O . ASP A 1 91 ? 4.843 -7.463 -17.501 1.00 73.44 91 ASP A O 1
#

Organism: NCBI:txid1239962

Foldseek 3Di:
DAFAPKDADDPLFAWKKKKFFPQDQDPVRDRSGDMDMCSVPDHHDNPRDDDDDDDDRPDDDPRTPDMDMDGDGDPRIDGDDDDDDDDDDDD

Solvent-accessible surface area (backbone atoms only — not comparable to full-atom values): 5701 Å² total; per-residue (Å²): 61,32,22,40,66,47,44,62,77,46,91,85,24,31,45,31,47,34,43,37,37,30,64,33,67,48,99,83,70,44,69,84,30,54,68,48,67,34,48,93,76,46,82,66,53,52,74,69,49,80,42,91,80,87,85,83,77,76,84,76,63,89,71,48,77,50,74,49,78,45,84,46,72,35,75,60,43,49,64,48,77,47,79,67,91,86,78,88,85,87,135